Protein AF-A0A7W1BTW3-F1 (afdb_monomer_lite)

Radius of gyration: 22.92 Å; chains: 1; bounding box: 55×62×78 Å

Structure (mmCIF, N/CA/C/O backbone):
data_AF-A0A7W1BTW3-F1
#
_entry.id   AF-A0A7W1BTW3-F1
#
loop_
_atom_site.group_PDB
_atom_site.id
_atom_site.type_symbol
_atom_site.label_atom_id
_atom_site.label_alt_id
_atom_site.label_comp_id
_atom_site.label_asym_id
_atom_site.label_entity_id
_atom_site.label_seq_id
_atom_site.pdbx_PDB_ins_code
_atom_site.Cartn_x
_atom_site.Cartn_y
_atom_site.Cartn_z
_atom_site.occupancy
_atom_site.B_iso_or_equiv
_atom_site.auth_seq_id
_atom_site.auth_comp_id
_atom_site.auth_asym_id
_atom_site.auth_atom_id
_atom_site.pdbx_PDB_model_num
ATOM 1 N N . MET A 1 1 ? -32.190 -46.998 59.323 1.00 41.56 1 MET A N 1
ATOM 2 C CA . MET A 1 1 ? -31.114 -47.971 59.002 1.00 41.56 1 MET A CA 1
ATOM 3 C C . MET A 1 1 ? -31.279 -48.303 57.522 1.00 41.56 1 MET A C 1
ATOM 5 O O . MET A 1 1 ? -32.361 -48.739 57.182 1.00 41.56 1 MET A O 1
ATOM 9 N N . LYS A 1 2 ? -30.390 -48.026 56.566 1.00 39.81 2 LYS A N 1
ATOM 10 C CA . LYS A 1 2 ? -28.929 -47.875 56.521 1.00 39.81 2 LYS A CA 1
ATOM 11 C C . LYS A 1 2 ? -28.551 -46.759 55.526 1.00 39.81 2 LYS A C 1
ATOM 13 O O . LYS A 1 2 ? -29.198 -46.609 54.497 1.00 39.81 2 LYS A O 1
ATOM 18 N N . MET A 1 3 ? -27.493 -46.026 55.873 1.00 40.00 3 MET A N 1
ATOM 19 C CA . MET A 1 3 ? -26.663 -45.201 54.988 1.00 40.00 3 MET A CA 1
ATOM 20 C C . MET A 1 3 ? -25.913 -46.063 53.959 1.00 40.00 3 MET A C 1
ATOM 22 O O . MET A 1 3 ? -25.632 -47.219 54.265 1.00 40.00 3 MET A O 1
ATOM 26 N N . LEU A 1 4 ? -25.525 -45.454 52.830 1.00 45.88 4 LEU A N 1
ATOM 27 C CA . LEU A 1 4 ? -24.250 -45.595 52.086 1.00 45.88 4 LEU A CA 1
ATOM 28 C C . LEU A 1 4 ? -24.299 -44.536 50.953 1.00 45.88 4 LEU A C 1
ATOM 30 O O . LEU A 1 4 ? -25.225 -44.556 50.152 1.00 45.88 4 LEU A O 1
ATOM 34 N N . ILE A 1 5 ? -23.553 -43.420 51.029 1.00 46.97 5 ILE A N 1
ATOM 35 C CA . ILE A 1 5 ? -22.170 -43.237 50.519 1.00 46.97 5 ILE A CA 1
ATOM 36 C C . ILE A 1 5 ? -22.112 -43.681 49.044 1.00 46.97 5 ILE A C 1
ATOM 38 O O . ILE A 1 5 ? -22.280 -44.856 48.766 1.00 46.97 5 ILE A O 1
ATOM 42 N N . GLY A 1 6 ? -21.944 -42.840 48.026 1.00 38.28 6 GLY A N 1
ATOM 43 C CA . GLY A 1 6 ? -21.166 -41.613 47.922 1.00 38.28 6 GLY A CA 1
ATOM 44 C C . GLY A 1 6 ? -20.129 -41.836 46.822 1.00 38.28 6 GLY A C 1
ATOM 45 O O . GLY A 1 6 ? -19.190 -42.591 47.033 1.00 38.28 6 GLY A O 1
ATOM 46 N N . THR A 1 7 ? -20.281 -41.208 45.655 1.00 47.94 7 THR A N 1
ATOM 47 C CA . THR A 1 7 ? -19.159 -40.943 44.737 1.00 47.94 7 THR A CA 1
ATOM 48 C C . THR A 1 7 ? -19.527 -39.762 43.839 1.00 47.94 7 THR A C 1
ATOM 50 O O . THR A 1 7 ? -20.308 -39.889 42.900 1.00 47.94 7 THR A O 1
ATOM 53 N N . LEU A 1 8 ? -18.972 -38.592 44.160 1.00 43.31 8 LEU A N 1
ATOM 54 C CA . LEU A 1 8 ? -18.832 -37.486 43.220 1.00 43.31 8 LEU A CA 1
ATOM 55 C C . LEU A 1 8 ? -17.818 -37.913 42.154 1.00 43.31 8 LEU A C 1
ATOM 57 O O . LEU A 1 8 ? -16.643 -38.082 42.469 1.00 43.31 8 LEU A O 1
ATOM 61 N N . ILE A 1 9 ? -18.245 -38.046 40.901 1.00 50.31 9 ILE A N 1
ATOM 62 C CA . ILE A 1 9 ? -17.319 -37.977 39.769 1.00 50.31 9 ILE A CA 1
ATOM 63 C C . ILE A 1 9 ? -17.331 -36.522 39.313 1.00 50.31 9 ILE A C 1
ATOM 65 O O . ILE A 1 9 ? -18.154 -36.105 38.501 1.00 50.31 9 ILE A O 1
ATOM 69 N N . ALA A 1 10 ? -16.429 -35.729 39.889 1.00 46.75 10 ALA A N 1
ATOM 70 C CA . ALA A 1 10 ? -16.032 -34.463 39.299 1.00 46.75 10 ALA A CA 1
ATOM 71 C C . ALA A 1 10 ? -15.193 -34.795 38.059 1.00 46.75 10 ALA A C 1
ATOM 73 O O . ALA A 1 10 ? -13.987 -35.017 38.148 1.00 46.75 10 ALA A O 1
ATOM 74 N N . ALA A 1 11 ? -15.845 -34.892 36.900 1.00 50.03 11 ALA A N 1
ATOM 75 C CA . ALA A 1 11 ? -15.146 -34.850 35.627 1.00 50.03 11 ALA A CA 1
ATOM 76 C C . ALA A 1 11 ? -14.572 -33.436 35.491 1.00 50.03 11 ALA A C 1
ATOM 78 O O . ALA A 1 11 ? -15.283 -32.487 35.162 1.00 50.03 11 ALA A O 1
ATOM 79 N N . GLY A 1 12 ? -13.296 -33.295 35.850 1.00 40.41 12 GLY A N 1
ATOM 80 C CA . GLY A 1 12 ? -12.534 -32.077 35.649 1.00 40.41 12 GLY A CA 1
ATOM 81 C C . GLY A 1 12 ? -12.551 -31.724 34.170 1.00 40.41 12 GLY A C 1
ATOM 82 O O . GLY A 1 12 ? -11.854 -32.345 33.370 1.00 40.41 12 GLY A O 1
ATOM 83 N N . ALA A 1 13 ? -13.358 -30.729 33.810 1.00 50.38 13 ALA A N 1
ATOM 84 C CA . ALA A 1 13 ? -13.177 -30.007 32.570 1.00 50.38 13 ALA A CA 1
ATOM 85 C C . ALA A 1 13 ? -11.815 -29.319 32.676 1.00 50.38 13 ALA A C 1
ATOM 87 O O . ALA A 1 13 ? -11.652 -28.315 33.371 1.00 50.38 13 ALA A O 1
ATOM 88 N N . LEU A 1 14 ? -10.817 -29.932 32.046 1.00 45.56 14 LEU A N 1
ATOM 89 C CA . LEU A 1 14 ? -9.518 -29.333 31.826 1.00 45.56 14 LEU A CA 1
ATOM 90 C C . LEU A 1 14 ? -9.768 -28.070 30.993 1.00 45.56 14 LEU A C 1
ATOM 92 O O . LEU A 1 14 ? -9.999 -28.136 29.786 1.00 45.56 14 LEU A O 1
ATOM 96 N N . LEU A 1 15 ? -9.787 -26.917 31.661 1.00 42.38 15 LEU A N 1
ATOM 97 C CA . LEU A 1 15 ? -9.657 -25.616 31.025 1.00 42.38 15 LEU A CA 1
ATOM 98 C C . LEU A 1 15 ? -8.277 -25.593 30.370 1.00 42.38 15 LEU A C 1
ATOM 100 O O . LEU A 1 15 ? -7.291 -25.178 30.974 1.00 42.38 15 LEU A O 1
ATOM 104 N N . VAL A 1 16 ? -8.199 -26.049 29.121 1.00 47.44 16 VAL A N 1
ATOM 105 C CA . VAL A 1 16 ? -7.145 -25.590 28.225 1.00 47.44 16 VAL A CA 1
ATOM 106 C C . VAL A 1 16 ? -7.488 -24.134 27.952 1.00 47.44 16 VAL A C 1
ATOM 108 O O . VAL A 1 16 ? -8.211 -23.803 27.014 1.00 47.44 16 VAL A O 1
ATOM 111 N N . ALA A 1 17 ? -7.008 -23.258 28.834 1.00 45.44 17 ALA A N 1
ATOM 112 C CA . ALA A 1 17 ? -6.820 -21.855 28.535 1.00 45.44 17 ALA A CA 1
ATOM 113 C C . ALA A 1 17 ? -5.760 -21.792 27.431 1.00 45.44 17 ALA A C 1
ATOM 115 O O . ALA A 1 17 ? -4.579 -21.559 27.673 1.00 45.44 17 ALA A O 1
ATOM 116 N N . GLY A 1 18 ? -6.189 -22.076 26.202 1.00 35.69 18 GLY A N 1
ATOM 117 C CA . GLY A 1 18 ? -5.482 -21.630 25.029 1.00 35.69 18 GLY A CA 1
ATOM 118 C C . GLY A 1 18 ? -5.504 -20.118 25.102 1.00 35.69 18 GLY A C 1
ATOM 119 O O . GLY A 1 18 ? -6.511 -19.490 24.786 1.00 35.69 18 GLY A O 1
ATOM 120 N N . THR A 1 19 ? -4.403 -19.528 25.553 1.00 40.69 19 THR A N 1
ATOM 121 C CA . THR A 1 19 ? -4.049 -18.169 25.175 1.00 40.69 19 THR A CA 1
ATOM 122 C C . THR A 1 19 ? -3.911 -18.176 23.659 1.00 40.69 19 THR A C 1
ATOM 124 O O . THR A 1 19 ? -2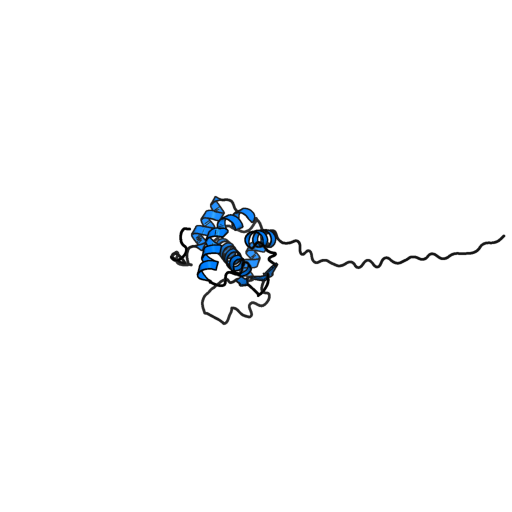.820 -18.347 23.119 1.00 40.69 19 THR A O 1
ATOM 127 N N . ALA A 1 20 ? -5.038 -18.046 22.960 1.00 39.59 20 ALA A N 1
ATOM 128 C CA . ALA A 1 20 ? -5.042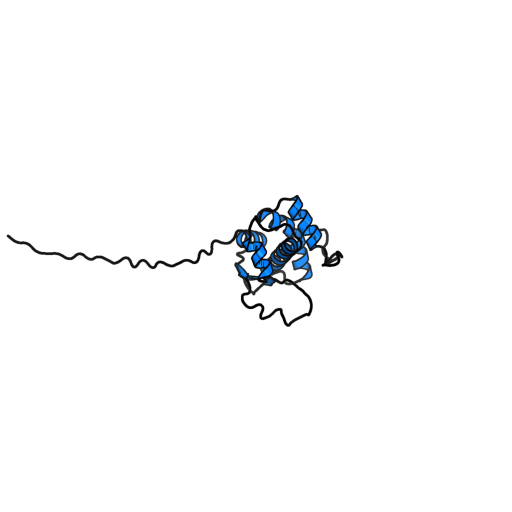 -17.505 21.624 1.00 39.59 20 ALA A CA 1
ATOM 129 C C . ALA A 1 20 ? -4.475 -16.096 21.785 1.00 39.59 20 ALA A C 1
ATOM 131 O O . ALA A 1 20 ? -5.170 -15.172 22.206 1.00 39.59 20 ALA A O 1
ATOM 132 N N . ALA A 1 21 ? -3.172 -15.956 21.535 1.00 38.69 21 ALA A N 1
ATOM 133 C CA . ALA A 1 21 ? -2.618 -14.679 21.138 1.00 38.69 21 ALA A CA 1
ATOM 134 C C . ALA A 1 21 ? -3.547 -14.174 20.032 1.00 38.69 21 ALA A C 1
ATOM 136 O O . ALA A 1 21 ? -3.732 -14.862 19.028 1.00 38.69 21 ALA A O 1
ATOM 137 N N . GLY A 1 22 ? -4.247 -13.076 20.312 1.00 31.19 22 GLY A N 1
ATOM 138 C CA . GLY A 1 22 ? -5.328 -12.557 19.490 1.00 31.19 22 GLY A CA 1
ATOM 139 C C . GLY A 1 22 ? -4.826 -12.163 18.110 1.00 31.19 22 GLY A C 1
ATOM 140 O O . GLY A 1 22 ? -4.546 -10.998 17.866 1.00 31.19 22 GLY A O 1
ATOM 141 N N . GLY A 1 23 ? -4.749 -13.135 17.206 1.00 30.36 23 GLY A N 1
ATOM 142 C CA . GLY A 1 23 ? -4.719 -12.942 15.766 1.00 30.36 23 GLY A CA 1
ATOM 143 C C . GLY A 1 23 ? -6.124 -12.603 15.294 1.00 30.36 23 GLY A C 1
ATOM 144 O O . GLY A 1 23 ? -6.757 -13.380 14.585 1.00 30.36 23 GLY A O 1
ATOM 145 N N . GLY A 1 24 ? -6.657 -11.469 15.746 1.00 32.28 24 GLY A N 1
ATOM 146 C CA . GLY A 1 24 ? -7.687 -10.811 14.961 1.00 32.28 24 GLY A CA 1
ATOM 147 C C . GLY A 1 24 ? -6.991 -10.337 13.697 1.00 32.28 24 GLY A C 1
ATOM 148 O O . GLY A 1 24 ? -6.029 -9.584 13.816 1.00 32.28 24 GLY A O 1
ATOM 149 N N . THR A 1 25 ? -7.427 -10.799 12.521 1.00 44.84 25 THR A N 1
ATOM 150 C CA . THR A 1 25 ? -7.012 -10.227 11.231 1.00 44.84 25 THR A CA 1
ATOM 151 C C . THR A 1 25 ? -7.013 -8.716 11.380 1.00 44.84 25 THR A C 1
ATOM 153 O O . THR A 1 25 ? -8.076 -8.120 11.586 1.00 44.84 25 THR A O 1
ATOM 156 N N . SER A 1 26 ? -5.825 -8.115 11.366 1.00 60.53 26 SER A N 1
ATOM 157 C CA . SER A 1 26 ? -5.704 -6.664 11.476 1.00 60.53 26 SER A CA 1
ATOM 158 C C . SER A 1 26 ? -6.533 -6.029 10.353 1.00 60.53 26 SER A C 1
ATOM 160 O O . SER A 1 26 ? -6.713 -6.637 9.292 1.00 60.53 26 SER A O 1
ATOM 162 N N . SER A 1 27 ? -7.058 -4.814 10.552 1.00 82.62 27 SER A N 1
ATOM 163 C CA . SER A 1 27 ? -7.761 -4.092 9.476 1.00 82.62 27 SER A CA 1
ATOM 164 C C . SER A 1 27 ? -6.931 -4.097 8.183 1.00 82.62 27 SER A C 1
ATOM 166 O O . SER A 1 27 ? -7.470 -4.312 7.102 1.00 82.62 27 SER A O 1
ATOM 168 N N . THR A 1 28 ? -5.607 -4.002 8.310 1.00 91.62 28 THR A N 1
ATOM 169 C CA . THR A 1 28 ? -4.616 -4.146 7.240 1.00 91.62 28 THR A CA 1
ATOM 170 C C . THR A 1 28 ? -4.723 -5.464 6.465 1.00 91.62 28 THR A C 1
ATOM 172 O O . THR A 1 28 ? -4.897 -5.433 5.247 1.00 91.62 28 THR A O 1
ATOM 175 N N . GLU A 1 29 ? -4.640 -6.620 7.132 1.00 92.00 29 GLU A N 1
ATOM 176 C CA . GLU A 1 29 ? -4.708 -7.942 6.485 1.00 92.00 29 GLU A CA 1
ATOM 177 C C . GLU A 1 29 ? -6.063 -8.191 5.830 1.00 92.00 29 GLU A C 1
ATOM 179 O O . GLU A 1 29 ? -6.129 -8.764 4.742 1.00 92.00 29 GLU A O 1
ATOM 184 N N . ALA A 1 30 ? -7.148 -7.728 6.453 1.00 93.44 30 ALA A N 1
ATOM 185 C CA . ALA A 1 30 ? -8.486 -7.839 5.885 1.00 93.44 30 ALA A CA 1
ATOM 186 C C . ALA A 1 30 ? -8.606 -7.044 4.572 1.00 93.44 30 ALA A C 1
ATOM 188 O O . ALA A 1 30 ? -9.087 -7.568 3.562 1.00 93.44 30 ALA A O 1
ATOM 189 N N . ILE A 1 31 ? -8.112 -5.800 4.552 1.00 95.19 31 ILE A N 1
ATOM 190 C CA . ILE A 1 31 ? -8.092 -4.958 3.346 1.00 95.19 31 ILE A CA 1
ATOM 191 C C . ILE A 1 31 ? -7.177 -5.575 2.279 1.00 95.19 31 ILE A C 1
ATOM 193 O O . ILE A 1 31 ? -7.560 -5.662 1.108 1.00 95.19 31 ILE A O 1
ATOM 197 N N . ALA A 1 32 ? -5.986 -6.038 2.669 1.00 94.12 32 ALA A N 1
ATOM 198 C CA . ALA A 1 32 ? -5.029 -6.674 1.767 1.00 94.12 32 ALA A CA 1
ATOM 199 C C . ALA A 1 32 ? -5.613 -7.949 1.141 1.00 94.12 32 ALA A C 1
ATOM 201 O O . ALA A 1 32 ? -5.558 -8.115 -0.078 1.00 94.12 32 ALA A O 1
ATOM 202 N N . SER A 1 33 ? -6.266 -8.791 1.944 1.00 94.31 33 SER A N 1
ATOM 203 C CA . SER A 1 33 ? -6.946 -10.007 1.486 1.00 94.31 33 SER A CA 1
ATOM 204 C C . SER A 1 33 ? -8.054 -9.694 0.480 1.00 94.31 33 SER A C 1
ATOM 206 O O . SER A 1 33 ? -8.190 -10.368 -0.544 1.00 94.31 33 SER A O 1
ATOM 208 N N . GLN A 1 34 ? -8.823 -8.625 0.716 1.00 95.25 34 GLN A N 1
ATOM 209 C CA . GLN A 1 34 ? -9.866 -8.188 -0.211 1.00 95.25 34 GLN A CA 1
ATOM 210 C C . GLN A 1 34 ? -9.288 -7.778 -1.574 1.00 95.25 34 GLN A C 1
ATOM 212 O O . GLN A 1 34 ? -9.862 -8.108 -2.614 1.00 95.25 34 GLN A O 1
ATOM 217 N N . LEU A 1 35 ? -8.160 -7.064 -1.591 1.00 94.12 35 LEU A N 1
ATOM 218 C CA . LEU A 1 35 ? -7.478 -6.696 -2.835 1.00 94.12 35 LEU A CA 1
ATOM 219 C C . LEU A 1 35 ? -6.829 -7.911 -3.513 1.00 94.12 35 LEU A C 1
ATOM 221 O O . LEU A 1 35 ? -6.896 -8.048 -4.738 1.00 94.12 35 LEU A O 1
ATOM 225 N N . ALA A 1 36 ? -6.255 -8.823 -2.729 1.00 92.31 36 ALA A N 1
ATOM 226 C CA . ALA A 1 36 ? -5.626 -10.042 -3.220 1.00 92.31 36 ALA A CA 1
ATOM 227 C C . ALA A 1 36 ? -6.637 -11.059 -3.779 1.00 92.31 36 ALA A C 1
ATOM 229 O O . ALA A 1 36 ? -6.290 -11.882 -4.627 1.00 92.31 36 ALA A O 1
ATOM 230 N N . GLY A 1 37 ? -7.896 -11.008 -3.335 1.00 93.38 37 GLY A N 1
ATOM 231 C CA . GLY A 1 37 ? -8.909 -12.016 -3.666 1.00 93.38 37 GLY A CA 1
ATOM 232 C C . GLY A 1 37 ? -8.633 -13.384 -3.031 1.00 93.38 37 GLY A C 1
ATOM 233 O O . GLY A 1 37 ? -9.176 -14.388 -3.482 1.00 93.38 37 GLY A O 1
ATOM 234 N N . ARG A 1 38 ? -7.763 -13.428 -2.021 1.00 91.06 38 ARG A N 1
ATOM 235 C CA . ARG A 1 38 ? -7.403 -14.598 -1.212 1.00 91.06 38 ARG A CA 1
ATOM 236 C C . ARG A 1 38 ? -6.885 -14.110 0.138 1.00 91.06 38 ARG A C 1
ATOM 238 O O . ARG A 1 38 ? -6.553 -12.933 0.260 1.00 91.06 38 ARG A O 1
ATOM 245 N N . THR A 1 39 ? -6.818 -14.990 1.130 1.00 91.38 39 THR A N 1
ATOM 246 C CA . THR A 1 39 ? -6.248 -14.651 2.440 1.00 91.38 39 THR A CA 1
ATOM 247 C C . THR A 1 39 ? -4.824 -14.126 2.278 1.00 91.38 39 THR A C 1
ATOM 249 O O . THR A 1 39 ? -4.054 -14.695 1.514 1.00 91.38 39 THR A O 1
ATOM 252 N N . VAL A 1 40 ? -4.497 -13.048 2.981 1.00 89.88 40 VAL A N 1
ATOM 253 C CA . VAL A 1 40 ? -3.153 -12.481 3.119 1.00 89.88 40 VAL A CA 1
ATOM 254 C C . VAL A 1 40 ? -2.790 -12.516 4.596 1.00 89.88 40 VAL A C 1
ATOM 256 O O . VAL A 1 40 ? -3.589 -12.091 5.429 1.00 89.88 40 VAL A O 1
ATOM 259 N N . VAL A 1 41 ? -1.591 -13.000 4.900 1.00 90.06 41 VAL A N 1
ATOM 260 C CA . VAL A 1 41 ? -0.976 -12.916 6.228 1.00 90.06 41 VAL A CA 1
ATOM 261 C C . VAL A 1 41 ? 0.148 -11.896 6.145 1.00 90.06 41 VAL A C 1
ATOM 263 O O . VAL A 1 41 ? 0.968 -11.969 5.229 1.00 90.06 41 VAL A O 1
ATOM 266 N N . ILE A 1 42 ? 0.178 -10.934 7.062 1.00 88.00 42 ILE A N 1
ATOM 267 C CA . ILE A 1 42 ? 1.248 -9.940 7.130 1.00 88.00 42 ILE A CA 1
ATOM 268 C C . ILE A 1 42 ? 2.125 -10.270 8.327 1.00 88.00 42 ILE A C 1
ATOM 270 O O . ILE A 1 42 ? 1.688 -10.230 9.476 1.00 88.00 42 ILE A O 1
ATOM 274 N N . GLU A 1 43 ? 3.389 -10.551 8.048 1.00 86.62 43 GLU A N 1
ATOM 275 C CA . GLU A 1 43 ? 4.411 -10.736 9.064 1.00 86.62 43 GLU A CA 1
ATOM 276 C C . GLU A 1 43 ? 5.382 -9.559 9.031 1.00 86.62 43 GLU A C 1
ATOM 278 O O . GLU A 1 43 ? 5.674 -8.986 7.985 1.00 86.62 43 GLU A O 1
ATOM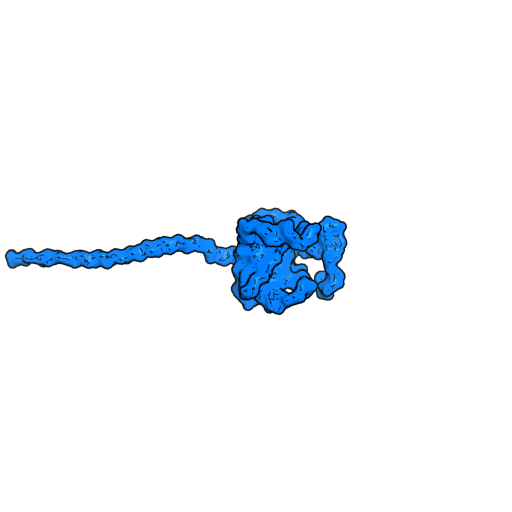 283 N N . CYS A 1 44 ? 5.883 -9.177 10.198 1.00 83.00 44 CYS A N 1
ATOM 284 C CA . CYS A 1 44 ? 6.943 -8.185 10.304 1.00 83.00 44 CYS A CA 1
ATOM 285 C C . CYS A 1 44 ? 8.257 -8.937 10.444 1.00 83.00 44 CYS A C 1
ATOM 287 O O . CYS A 1 44 ? 8.393 -9.716 11.394 1.00 83.00 44 CYS A O 1
ATOM 289 N N . ASP A 1 45 ? 9.199 -8.714 9.524 1.00 68.94 45 ASP A N 1
ATOM 290 C CA . ASP A 1 45 ? 10.521 -9.335 9.610 1.00 68.94 45 ASP A CA 1
ATOM 291 C C . ASP A 1 45 ? 11.138 -8.990 10.972 1.00 68.94 45 ASP A C 1
ATOM 293 O O . ASP A 1 45 ? 11.240 -7.826 11.354 1.00 68.94 45 ASP A O 1
ATOM 297 N N . LYS A 1 46 ? 11.510 -10.008 11.747 1.00 60.28 46 LYS A N 1
ATOM 298 C CA . LYS A 1 46 ? 12.047 -9.829 13.101 1.00 60.28 46 LYS A CA 1
ATOM 299 C C . LYS A 1 46 ? 13.556 -9.619 13.115 1.00 60.28 46 LYS A C 1
ATOM 301 O O . LYS A 1 46 ? 14.086 -9.266 14.166 1.00 60.28 46 LYS A O 1
ATOM 306 N N . ALA A 1 47 ? 14.244 -9.866 12.002 1.00 51.78 47 ALA A N 1
ATOM 307 C CA . ALA A 1 47 ? 15.686 -10.048 12.017 1.00 51.78 47 ALA A CA 1
ATOM 308 C C . ALA A 1 47 ? 16.478 -8.926 11.336 1.00 51.78 47 ALA A C 1
ATOM 310 O O . ALA A 1 47 ? 17.662 -8.807 11.627 1.00 51.78 47 ALA A O 1
ATOM 311 N N . LEU A 1 48 ? 15.893 -8.115 10.437 1.00 51.34 48 LEU A N 1
ATOM 312 C CA . LEU A 1 48 ? 16.659 -7.202 9.555 1.00 51.34 48 LEU A CA 1
ATOM 313 C C . LEU A 1 48 ? 17.828 -7.910 8.811 1.00 51.34 48 LEU A C 1
ATOM 315 O O . LEU A 1 48 ? 18.656 -7.253 8.177 1.00 51.34 48 LEU A O 1
ATOM 319 N N . ASP A 1 49 ? 17.917 -9.245 8.880 1.00 49.38 49 ASP A N 1
ATOM 320 C CA . ASP A 1 49 ? 19.160 -10.010 8.683 1.00 49.38 49 ASP A CA 1
ATOM 321 C C . ASP A 1 49 ? 19.536 -10.131 7.203 1.00 49.38 49 ASP A C 1
ATOM 323 O O . ASP A 1 49 ? 20.687 -10.400 6.842 1.00 49.38 49 ASP A O 1
ATOM 327 N N . TRP A 1 50 ? 18.553 -9.923 6.331 1.00 47.25 50 TRP A N 1
ATOM 328 C CA . TRP A 1 50 ? 18.646 -10.212 4.907 1.00 47.25 50 TRP A CA 1
ATOM 329 C C . TRP A 1 50 ? 18.832 -8.947 4.049 1.00 47.25 50 TRP A C 1
ATOM 331 O O . TRP A 1 50 ? 19.541 -8.997 3.045 1.00 47.25 50 TRP A O 1
ATOM 341 N N . TRP A 1 51 ? 18.307 -7.786 4.461 1.00 45.19 51 TRP A N 1
ATOM 342 C CA . TRP A 1 51 ? 18.294 -6.578 3.618 1.00 45.19 51 TRP A CA 1
ATOM 343 C C . TRP A 1 51 ? 19.510 -5.652 3.760 1.00 45.19 51 TRP A C 1
ATOM 345 O O . TRP A 1 51 ? 19.820 -4.899 2.840 1.00 45.19 51 TRP A O 1
ATOM 355 N N . GLY A 1 52 ? 20.281 -5.762 4.847 1.00 38.34 52 GLY A N 1
ATOM 356 C CA . GLY A 1 52 ? 21.509 -4.975 5.036 1.00 38.34 52 GLY A CA 1
ATOM 357 C C . GLY A 1 52 ? 22.662 -5.312 4.074 1.00 38.34 52 GLY A C 1
ATOM 358 O O . GLY A 1 52 ? 23.712 -4.680 4.150 1.00 38.34 52 GLY A O 1
ATOM 359 N N . ARG A 1 53 ? 22.514 -6.313 3.188 1.00 38.69 53 ARG A N 1
ATOM 360 C CA . ARG A 1 53 ? 23.615 -6.839 2.359 1.00 38.69 53 ARG A CA 1
ATOM 361 C C . ARG A 1 53 ? 23.421 -6.779 0.847 1.00 38.69 53 ARG A C 1
ATOM 363 O O . ARG A 1 53 ? 24.420 -6.927 0.149 1.00 38.69 53 ARG A O 1
ATOM 370 N N . VAL A 1 54 ? 22.209 -6.586 0.315 1.00 38.12 54 VAL A N 1
ATOM 371 C CA . VAL A 1 54 ? 21.997 -6.952 -1.098 1.00 38.12 54 VAL A CA 1
ATOM 372 C C . VAL A 1 54 ? 22.189 -5.813 -2.099 1.00 38.12 54 VAL A C 1
ATOM 374 O O . VAL A 1 54 ? 22.768 -6.122 -3.130 1.00 38.12 54 VAL A O 1
ATOM 377 N N . GLN A 1 55 ? 21.810 -4.537 -1.891 1.00 35.69 55 GLN A N 1
ATOM 378 C CA . GLN A 1 55 ? 21.879 -3.590 -3.039 1.00 35.69 55 GLN A CA 1
ATOM 379 C C . GLN A 1 55 ? 22.218 -2.112 -2.809 1.00 35.69 55 GLN A C 1
ATOM 381 O O . GLN A 1 55 ? 22.134 -1.365 -3.773 1.00 35.69 55 GLN A O 1
ATOM 386 N N . GLY A 1 56 ? 22.618 -1.628 -1.627 1.00 32.06 56 GLY A N 1
ATOM 387 C CA . GLY A 1 56 ? 23.012 -0.204 -1.497 1.00 32.06 56 GLY A CA 1
ATOM 388 C C . GLY A 1 56 ? 21.936 0.809 -1.948 1.00 32.06 56 GLY A C 1
ATOM 389 O O . GLY A 1 56 ? 22.232 1.983 -2.156 1.00 32.06 56 GLY A O 1
ATOM 390 N N . LEU A 1 57 ? 20.697 0.341 -2.100 1.00 34.72 57 LEU A N 1
ATOM 391 C CA . LEU A 1 57 ? 19.489 1.113 -2.301 1.00 34.72 57 LEU A CA 1
ATOM 392 C C . LEU A 1 57 ? 18.791 1.115 -0.943 1.00 34.72 57 LEU A C 1
ATOM 394 O O . LEU A 1 57 ? 18.612 0.063 -0.329 1.00 34.72 57 LEU A O 1
ATOM 398 N N . ASP A 1 58 ? 18.458 2.303 -0.451 1.00 35.34 58 ASP A N 1
ATOM 399 C CA . ASP A 1 58 ? 17.699 2.527 0.781 1.00 35.34 58 ASP A CA 1
ATOM 400 C C . ASP A 1 58 ? 16.230 2.129 0.559 1.00 35.34 58 ASP A C 1
ATOM 402 O O . ASP A 1 58 ? 15.326 2.961 0.530 1.00 35.34 58 ASP A O 1
ATOM 406 N N . THR A 1 59 ? 15.986 0.855 0.256 1.00 38.09 59 THR A N 1
ATOM 407 C CA . THR A 1 59 ? 14.667 0.371 -0.139 1.00 38.09 59 THR A CA 1
ATOM 408 C C . THR A 1 59 ? 13.971 -0.254 1.059 1.00 38.09 59 THR A C 1
ATOM 410 O O . THR A 1 59 ? 14.370 -1.262 1.633 1.00 38.09 59 THR A O 1
ATOM 413 N N . THR A 1 60 ? 12.907 0.414 1.480 1.00 50.12 60 THR A N 1
ATOM 414 C CA . THR A 1 60 ? 11.940 -0.123 2.427 1.00 50.12 60 THR A CA 1
ATOM 415 C C . THR A 1 60 ? 11.135 -1.178 1.688 1.00 50.12 60 THR A C 1
ATOM 417 O O . THR A 1 60 ? 10.452 -0.857 0.717 1.00 50.12 60 THR A O 1
ATOM 420 N N . SER A 1 61 ? 11.284 -2.437 2.081 1.00 54.59 61 SER A N 1
ATOM 421 C CA . SER A 1 61 ? 10.823 -3.572 1.290 1.00 54.59 61 SER A CA 1
ATOM 422 C C . SER A 1 61 ? 9.696 -4.334 1.973 1.00 54.59 61 SER A C 1
ATOM 424 O O . SER A 1 61 ? 9.572 -4.378 3.201 1.00 54.59 61 SER A O 1
ATOM 426 N N . GLY A 1 62 ? 8.847 -4.911 1.131 1.00 52.88 62 GLY A N 1
ATOM 427 C CA . GLY A 1 62 ? 8.043 -6.065 1.465 1.00 52.88 62 GLY A CA 1
ATOM 428 C C . GLY A 1 62 ? 8.586 -7.266 0.697 1.00 52.88 62 GLY A C 1
ATOM 429 O O . GLY A 1 62 ? 9.395 -7.119 -0.221 1.00 52.88 62 GLY A O 1
ATOM 430 N N . ARG A 1 63 ? 8.194 -8.466 1.102 1.00 63.44 63 ARG A N 1
ATOM 431 C CA . ARG A 1 63 ? 8.448 -9.681 0.345 1.00 63.44 63 ARG A CA 1
ATOM 432 C C . ARG A 1 63 ? 7.221 -10.558 0.376 1.00 63.44 63 ARG A C 1
ATOM 434 O O . ARG A 1 63 ? 6.789 -11.009 1.434 1.00 63.44 63 ARG A O 1
ATOM 441 N N . TRP A 1 64 ? 6.755 -10.925 -0.800 1.00 56.88 64 TRP A N 1
ATOM 442 C CA . TRP A 1 64 ? 5.908 -12.089 -0.952 1.00 56.88 64 TRP A CA 1
ATOM 443 C C . TRP A 1 64 ? 6.696 -13.397 -0.760 1.00 56.88 64 TRP A C 1
ATOM 445 O O . TRP A 1 64 ? 7.694 -13.667 -1.438 1.00 56.88 64 TRP A O 1
ATOM 455 N N . ILE A 1 65 ? 6.220 -14.245 0.153 1.00 60.34 65 ILE A N 1
ATOM 456 C CA . ILE A 1 65 ? 6.647 -15.644 0.276 1.00 60.34 65 ILE A CA 1
ATOM 457 C C . ILE A 1 65 ? 5.679 -16.517 -0.535 1.00 60.34 65 ILE A C 1
ATOM 459 O O . ILE A 1 65 ? 4.465 -16.330 -0.394 1.00 60.34 65 ILE A O 1
ATOM 463 N N . PRO A 1 66 ? 6.162 -17.506 -1.323 1.00 62.84 66 PRO A N 1
ATOM 464 C CA . PRO A 1 66 ? 5.304 -18.477 -1.995 1.00 62.84 66 PRO A CA 1
ATOM 465 C C . PRO A 1 66 ? 4.163 -18.977 -1.106 1.00 62.84 66 PRO A C 1
ATOM 467 O O . PRO A 1 66 ? 4.388 -19.600 -0.071 1.00 62.84 66 PRO A O 1
ATOM 470 N N . GLY A 1 67 ? 2.933 -18.659 -1.514 1.00 70.56 67 GLY A N 1
ATOM 471 C CA . GLY A 1 67 ? 1.743 -18.791 -0.679 1.00 70.56 67 GLY A CA 1
ATOM 472 C C . GLY A 1 67 ? 1.013 -17.456 -0.538 1.00 70.56 67 GLY A C 1
ATOM 473 O O . GLY A 1 67 ? 0.651 -16.834 -1.538 1.00 70.56 67 GLY A O 1
ATOM 474 N N . SER A 1 68 ? 0.732 -17.062 0.703 1.00 80.94 68 SER A N 1
ATOM 475 C CA . SER A 1 68 ? -0.148 -15.934 1.054 1.00 80.94 68 SER A CA 1
ATOM 476 C C . SER A 1 68 ? 0.463 -14.971 2.078 1.00 80.94 68 SER A C 1
ATOM 478 O O . SER A 1 68 ? -0.249 -14.126 2.615 1.00 80.94 68 SER A O 1
ATOM 480 N N . THR A 1 69 ? 1.761 -15.097 2.357 1.00 84.50 69 THR A N 1
ATOM 481 C CA . THR A 1 69 ? 2.445 -14.298 3.379 1.00 84.50 69 THR A CA 1
ATOM 482 C C . THR A 1 69 ? 3.203 -13.142 2.738 1.00 84.50 69 THR A C 1
ATOM 484 O O . THR A 1 69 ? 3.912 -13.336 1.748 1.00 84.50 69 THR A O 1
ATOM 487 N N . ILE A 1 70 ? 3.047 -11.952 3.314 1.00 86.75 70 ILE A N 1
ATOM 488 C CA . ILE A 1 70 ? 3.824 -10.752 3.014 1.00 86.75 70 ILE A CA 1
ATOM 489 C C . ILE A 1 70 ? 4.672 -10.438 4.246 1.00 86.75 70 ILE A C 1
ATOM 491 O O . ILE A 1 70 ? 4.127 -10.127 5.302 1.00 86.75 70 ILE A O 1
ATOM 495 N N . GLU A 1 71 ? 5.991 -10.499 4.110 1.00 84.00 71 GLU A N 1
ATOM 496 C CA . GLU A 1 71 ? 6.931 -10.024 5.127 1.00 84.00 71 GLU A CA 1
ATOM 497 C C . GLU A 1 71 ? 7.222 -8.544 4.883 1.00 84.00 71 GLU A C 1
ATOM 499 O O . GLU A 1 71 ? 7.632 -8.176 3.787 1.00 84.00 71 GLU A O 1
ATOM 504 N N . LEU A 1 72 ? 7.018 -7.686 5.877 1.00 83.50 72 LEU A N 1
ATOM 505 C CA . LEU A 1 72 ? 7.312 -6.256 5.789 1.00 83.50 72 LEU A CA 1
ATOM 506 C C . LEU A 1 72 ? 8.506 -5.876 6.665 1.00 83.50 72 LEU A C 1
ATOM 508 O O . LEU A 1 72 ? 8.664 -6.384 7.779 1.00 83.50 72 LEU A O 1
ATOM 512 N N . ASP A 1 73 ? 9.289 -4.900 6.198 1.00 79.44 73 ASP A N 1
ATOM 513 C CA . ASP A 1 73 ? 10.272 -4.199 7.026 1.00 79.44 73 ASP A CA 1
ATOM 514 C C . ASP A 1 73 ? 9.607 -3.663 8.318 1.00 79.44 73 ASP A C 1
ATOM 516 O O . ASP A 1 73 ? 8.516 -3.072 8.255 1.00 79.44 73 ASP A O 1
ATOM 520 N N . PRO A 1 74 ? 10.250 -3.805 9.496 1.00 82.12 74 PRO A N 1
ATOM 521 C CA . PRO A 1 74 ? 9.727 -3.313 10.773 1.00 82.12 74 PRO A CA 1
ATOM 522 C C . PRO A 1 74 ? 9.233 -1.864 10.759 1.00 82.12 74 PRO A C 1
ATOM 524 O O . PRO A 1 74 ? 8.261 -1.526 11.440 1.00 82.12 74 PRO A O 1
ATOM 527 N N . ARG A 1 75 ? 9.882 -0.989 9.981 1.00 82.44 75 ARG A N 1
ATOM 528 C CA . ARG A 1 75 ? 9.515 0.427 9.853 1.00 82.44 75 ARG A CA 1
ATOM 529 C C . ARG A 1 75 ? 8.159 0.588 9.172 1.00 82.44 75 ARG A C 1
ATOM 531 O O . ARG A 1 75 ? 7.373 1.430 9.599 1.00 82.44 75 ARG A O 1
ATOM 538 N N . LEU A 1 76 ? 7.858 -0.239 8.168 1.00 84.94 76 LEU A N 1
ATOM 539 C CA . LEU A 1 76 ? 6.556 -0.250 7.493 1.00 84.94 76 LEU A CA 1
ATOM 540 C C . LEU A 1 76 ? 5.483 -0.865 8.386 1.00 84.94 76 LEU A C 1
ATOM 542 O O . LEU A 1 76 ? 4.383 -0.328 8.490 1.00 84.94 76 LEU A O 1
ATOM 546 N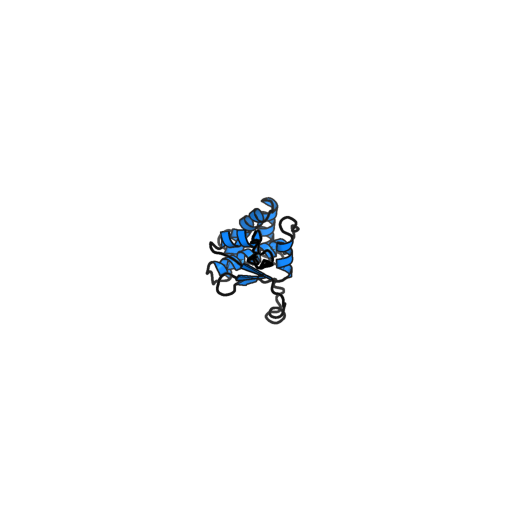 N . CYS A 1 77 ? 5.819 -1.938 9.102 1.00 87.00 77 CYS A N 1
ATOM 547 C CA . CYS A 1 77 ? 4.918 -2.524 10.087 1.00 87.00 77 CYS A CA 1
ATOM 548 C C . CYS A 1 77 ? 4.478 -1.527 11.158 1.00 87.00 77 CYS A C 1
ATOM 550 O O . CYS A 1 77 ? 3.315 -1.528 11.558 1.00 87.00 77 CYS A O 1
ATOM 552 N N . LYS A 1 78 ? 5.375 -0.634 11.591 1.00 88.62 78 LYS A N 1
ATOM 553 C CA . LYS A 1 78 ? 5.029 0.421 12.547 1.00 88.62 78 LYS A CA 1
ATOM 554 C C . LYS A 1 78 ? 3.917 1.336 12.028 1.00 88.62 78 LYS A C 1
ATOM 556 O O . LYS A 1 78 ? 3.053 1.704 12.816 1.00 88.62 78 LYS A O 1
ATOM 561 N N . VAL A 1 79 ? 3.901 1.659 10.732 1.00 90.00 79 VAL A N 1
ATOM 562 C CA . VAL A 1 79 ? 2.811 2.441 10.119 1.00 90.00 79 VAL A CA 1
ATOM 563 C C . VAL A 1 79 ? 1.482 1.699 10.252 1.00 90.00 79 VAL A C 1
ATOM 565 O O . VAL A 1 79 ? 0.494 2.270 10.698 1.00 90.00 79 VAL A O 1
ATOM 568 N N . PHE A 1 80 ? 1.448 0.408 9.925 1.00 91.00 80 PHE A N 1
ATOM 569 C CA . PHE A 1 80 ? 0.207 -0.367 9.998 1.00 91.00 80 PHE A CA 1
ATOM 570 C C . PHE A 1 80 ? -0.253 -0.644 11.434 1.00 91.00 80 PHE A C 1
ATOM 572 O O . PHE A 1 80 ? -1.454 -0.708 11.685 1.00 91.00 80 PHE A O 1
ATOM 579 N N . ALA A 1 81 ? 0.679 -0.736 12.386 1.00 90.44 81 ALA A N 1
ATOM 580 C CA . ALA A 1 81 ? 0.375 -0.872 13.809 1.00 90.44 81 ALA A CA 1
ATOM 581 C C . ALA A 1 81 ? -0.269 0.389 14.414 1.00 90.44 81 ALA A C 1
ATOM 583 O O . ALA A 1 81 ? -0.974 0.286 15.414 1.00 90.44 81 ALA A O 1
ATOM 584 N N . GLN A 1 82 ? -0.052 1.564 13.814 1.00 89.31 82 GLN A N 1
ATOM 585 C CA . GLN A 1 82 ? -0.719 2.810 14.210 1.00 89.31 82 GLN A CA 1
ATOM 586 C C . GLN A 1 82 ? -2.192 2.854 13.772 1.00 89.31 82 GLN A C 1
ATOM 588 O O . GLN A 1 82 ? -2.952 3.677 14.275 1.00 89.31 82 GLN A O 1
ATOM 593 N N . GLY A 1 83 ? -2.622 1.978 12.856 1.00 86.69 83 GLY A N 1
ATOM 594 C CA . GLY A 1 83 ? -3.998 1.968 12.363 1.00 86.69 83 GLY A CA 1
ATOM 595 C C . GLY A 1 83 ? -4.408 3.322 11.774 1.00 86.69 83 GLY A C 1
ATOM 596 O O . GLY A 1 83 ? -3.617 3.989 11.108 1.00 86.69 83 GLY A O 1
ATOM 597 N N . SER A 1 84 ? -5.639 3.755 12.052 1.00 82.69 84 SER A N 1
ATOM 598 C CA . SER A 1 84 ? -6.167 5.045 11.583 1.00 82.69 84 SER A CA 1
ATOM 599 C C . SER A 1 84 ? -5.433 6.271 12.138 1.00 82.69 84 SER A C 1
ATOM 601 O O . SER A 1 84 ? -5.633 7.364 11.617 1.00 82.69 84 SER A O 1
ATOM 603 N N . ASP A 1 85 ? -4.592 6.100 13.161 1.00 86.56 85 ASP A N 1
ATOM 604 C CA . ASP A 1 85 ? -3.810 7.181 13.770 1.00 86.56 85 ASP A CA 1
ATOM 605 C C . ASP A 1 85 ? -2.454 7.389 13.070 1.00 86.56 85 ASP A C 1
ATOM 607 O O . ASP A 1 85 ? -1.661 8.242 13.473 1.00 86.56 85 ASP A O 1
ATOM 611 N N . ALA A 1 86 ? -2.158 6.608 12.026 1.00 89.12 86 ALA A N 1
ATOM 612 C CA . ALA A 1 86 ? -0.945 6.763 11.236 1.00 89.12 86 ALA A CA 1
ATOM 613 C C . ALA A 1 86 ? -0.862 8.164 10.604 1.00 89.12 86 ALA A C 1
ATOM 615 O O . ALA A 1 86 ? -1.776 8.626 9.919 1.00 89.12 86 ALA A O 1
ATOM 616 N N . GLU A 1 87 ? 0.274 8.837 10.785 1.00 92.00 87 GLU A N 1
ATOM 617 C CA . GLU A 1 87 ? 0.478 10.187 10.260 1.00 92.00 87 GLU A CA 1
ATOM 618 C C . GLU A 1 87 ? 0.495 10.213 8.725 1.00 92.00 87 GLU A C 1
ATOM 620 O O . GLU A 1 87 ? 1.101 9.363 8.066 1.00 92.00 87 GLU A O 1
ATOM 625 N N . MET A 1 88 ? -0.089 11.254 8.128 1.00 92.50 88 MET A N 1
ATOM 626 C CA . MET A 1 88 ? 0.045 11.495 6.692 1.00 92.50 88 MET A CA 1
ATOM 627 C C . MET A 1 88 ? 1.436 12.069 6.376 1.00 92.50 88 MET A C 1
ATOM 629 O O . MET A 1 88 ? 1.653 13.280 6.413 1.00 92.50 88 MET A O 1
ATOM 633 N N . ASN A 1 89 ? 2.377 11.203 6.004 1.00 90.31 89 ASN A N 1
ATOM 634 C CA . ASN A 1 89 ? 3.717 11.598 5.575 1.00 90.31 89 ASN A CA 1
ATOM 635 C C . ASN A 1 89 ? 4.240 10.701 4.430 1.00 90.31 89 ASN A C 1
ATOM 637 O O . ASN A 1 89 ? 3.550 9.804 3.939 1.00 90.31 89 ASN A O 1
ATOM 641 N N . GLY A 1 90 ? 5.459 10.980 3.952 1.00 85.12 90 GLY A N 1
ATOM 642 C CA . GLY A 1 90 ? 6.067 10.232 2.845 1.00 85.12 90 GLY A CA 1
ATOM 643 C C . GLY A 1 90 ? 6.324 8.757 3.168 1.00 85.12 90 GLY A C 1
ATOM 644 O O . GLY A 1 90 ? 6.182 7.919 2.283 1.00 85.12 90 GLY A O 1
ATOM 645 N N . TRP A 1 91 ? 6.626 8.440 4.430 1.00 85.56 91 TRP A N 1
ATOM 646 C CA . TRP A 1 91 ? 6.821 7.068 4.897 1.00 85.56 91 TRP A CA 1
ATOM 647 C C . TRP A 1 91 ? 5.524 6.269 4.867 1.00 85.56 91 TRP A C 1
ATOM 649 O O . TRP A 1 91 ? 5.513 5.146 4.376 1.00 85.56 91 TRP A O 1
ATOM 659 N N . THR A 1 92 ? 4.416 6.864 5.303 1.00 91.25 92 THR A N 1
ATOM 660 C CA . THR A 1 92 ? 3.094 6.239 5.203 1.00 91.25 92 THR A CA 1
ATOM 661 C C . THR A 1 92 ? 2.704 6.014 3.746 1.00 91.25 92 THR A C 1
ATOM 663 O O . THR A 1 92 ? 2.248 4.931 3.398 1.00 91.25 92 THR A O 1
ATOM 666 N N . ALA A 1 93 ? 2.944 6.986 2.859 1.00 91.00 93 ALA A N 1
ATOM 667 C CA . ALA A 1 93 ? 2.688 6.809 1.428 1.00 91.00 93 ALA A CA 1
ATOM 668 C C . ALA A 1 93 ? 3.494 5.639 0.831 1.00 91.00 93 ALA A C 1
ATOM 670 O O . ALA A 1 93 ? 2.942 4.855 0.057 1.00 91.00 93 ALA A O 1
ATOM 671 N N . LEU A 1 94 ? 4.766 5.508 1.220 1.00 87.62 94 LEU A N 1
ATOM 672 C CA . LEU A 1 94 ? 5.622 4.395 0.819 1.00 87.62 94 LEU A CA 1
ATOM 673 C C . LEU A 1 94 ? 5.114 3.062 1.379 1.00 87.62 94 LEU A C 1
ATOM 675 O O . LEU A 1 94 ? 4.961 2.123 0.613 1.00 87.62 94 LEU A O 1
ATOM 679 N N . ALA A 1 95 ? 4.749 2.993 2.663 1.00 90.19 95 ALA A N 1
ATOM 680 C CA . ALA A 1 95 ? 4.189 1.785 3.272 1.00 90.19 95 ALA A CA 1
ATOM 681 C C . ALA A 1 95 ? 2.946 1.279 2.526 1.00 90.19 95 ALA A C 1
ATOM 683 O O . ALA A 1 95 ? 2.840 0.092 2.219 1.00 90.19 95 ALA A O 1
ATOM 684 N N . MET A 1 96 ? 2.025 2.188 2.188 1.00 92.69 96 MET A N 1
ATOM 685 C CA . MET A 1 96 ? 0.811 1.859 1.435 1.00 92.69 96 MET A CA 1
ATOM 686 C C . MET A 1 96 ? 1.141 1.341 0.030 1.00 92.69 96 MET A C 1
ATOM 688 O O . MET A 1 96 ? 0.524 0.380 -0.433 1.00 92.69 96 MET A O 1
ATOM 692 N N . LEU A 1 97 ? 2.110 1.963 -0.650 1.00 92.25 97 LEU A N 1
ATOM 693 C CA . LEU A 1 97 ? 2.585 1.504 -1.953 1.00 92.25 97 LEU A CA 1
ATOM 694 C C . LEU A 1 97 ? 3.212 0.113 -1.850 1.00 92.25 97 LEU A C 1
ATOM 696 O O . LEU A 1 97 ? 2.758 -0.785 -2.549 1.00 92.25 97 LEU A O 1
ATOM 700 N N . THR A 1 98 ? 4.174 -0.083 -0.949 1.00 89.56 98 THR A N 1
ATOM 701 C CA . THR A 1 98 ? 4.860 -1.364 -0.754 1.00 89.56 98 THR A CA 1
ATOM 702 C C . THR A 1 98 ? 3.865 -2.480 -0.460 1.00 89.56 98 THR A C 1
ATOM 704 O O . THR A 1 98 ? 3.872 -3.501 -1.133 1.00 89.56 98 THR A O 1
ATOM 707 N N . LEU A 1 99 ? 2.928 -2.289 0.472 1.00 92.56 99 LEU A N 1
ATOM 708 C CA . LEU A 1 99 ? 1.959 -3.342 0.772 1.00 92.56 99 LEU A CA 1
ATOM 709 C C . LEU A 1 99 ? 1.047 -3.651 -0.425 1.00 92.56 99 LEU A C 1
ATOM 711 O O . LEU A 1 99 ? 0.767 -4.812 -0.712 1.00 92.56 99 LEU A O 1
ATOM 715 N N . THR A 1 100 ? 0.577 -2.631 -1.147 1.00 93.94 100 THR A N 1
ATOM 716 C CA . THR A 1 100 ? -0.270 -2.862 -2.329 1.00 93.94 100 THR A CA 1
ATOM 717 C C . THR A 1 100 ? 0.500 -3.465 -3.506 1.00 93.94 100 THR A C 1
ATOM 719 O O . THR A 1 100 ? -0.093 -4.219 -4.277 1.00 93.94 100 THR A O 1
ATOM 722 N N . HIS A 1 101 ? 1.800 -3.191 -3.616 1.00 92.56 101 HIS A N 1
ATOM 723 C CA . HIS A 1 101 ? 2.731 -3.865 -4.516 1.00 92.56 101 HIS A CA 1
ATOM 724 C C . HIS A 1 101 ? 2.834 -5.357 -4.161 1.00 92.56 101 HIS A C 1
ATOM 726 O O . HIS A 1 101 ? 2.538 -6.204 -5.000 1.00 92.56 101 HIS A O 1
ATOM 732 N N . GLU A 1 102 ? 3.118 -5.701 -2.902 1.00 90.88 102 GLU A N 1
ATOM 733 C CA . GLU A 1 102 ? 3.233 -7.103 -2.467 1.00 90.88 102 GLU A CA 1
ATOM 734 C C . GLU A 1 102 ? 1.921 -7.885 -2.612 1.00 90.88 102 GLU A C 1
ATOM 736 O O . GLU A 1 102 ? 1.904 -9.071 -2.952 1.00 90.88 102 GLU A O 1
ATOM 741 N N . VAL A 1 103 ? 0.780 -7.214 -2.438 1.00 93.50 103 VAL A N 1
ATOM 742 C CA . VAL A 1 103 ? -0.534 -7.798 -2.737 1.00 93.50 103 VAL A CA 1
ATOM 743 C C . VAL A 1 103 ? -0.636 -8.238 -4.204 1.00 93.50 103 VAL A C 1
ATOM 745 O O . VAL A 1 103 ? -1.294 -9.239 -4.491 1.00 93.50 103 VAL A O 1
ATOM 748 N N . ALA A 1 104 ? 0.013 -7.550 -5.149 1.00 90.44 104 ALA A N 1
ATOM 749 C CA . ALA A 1 104 ? 0.052 -7.983 -6.545 1.00 90.44 104 ALA A CA 1
ATOM 750 C C . ALA A 1 104 ? 0.775 -9.330 -6.700 1.00 90.44 104 ALA A C 1
ATOM 752 O O . ALA A 1 104 ? 0.279 -10.215 -7.403 1.00 90.44 104 ALA A O 1
ATOM 753 N N . HIS A 1 105 ? 1.883 -9.525 -5.988 1.00 88.31 105 HIS A N 1
ATOM 754 C CA . HIS A 1 105 ? 2.600 -10.798 -5.975 1.00 88.31 105 HIS A CA 1
ATOM 755 C C . HIS A 1 105 ? 1.769 -11.919 -5.354 1.00 88.31 105 HIS A C 1
ATOM 757 O O . HIS A 1 105 ? 1.663 -12.994 -5.946 1.00 88.31 105 HIS A O 1
ATOM 763 N N . VAL A 1 106 ? 1.046 -11.647 -4.258 1.00 89.25 106 VAL A N 1
ATOM 764 C CA . VAL A 1 106 ? 0.080 -12.613 -3.700 1.00 89.25 106 VAL A CA 1
ATOM 765 C C . VAL A 1 106 ? -0.970 -13.015 -4.739 1.00 89.25 106 VAL A C 1
ATOM 767 O O . VAL A 1 106 ? -1.402 -14.167 -4.776 1.00 89.25 106 VAL A O 1
ATOM 770 N N . ARG A 1 107 ? -1.371 -12.104 -5.634 1.00 89.69 107 ARG A N 1
ATOM 771 C CA . ARG A 1 107 ? -2.314 -12.395 -6.729 1.00 89.69 107 ARG A CA 1
ATOM 772 C C . ARG A 1 107 ? -1.721 -13.259 -7.844 1.00 89.69 107 ARG A C 1
ATOM 774 O O . ARG A 1 107 ? -2.483 -13.716 -8.696 1.00 89.69 107 ARG A O 1
ATOM 781 N N . GLY A 1 108 ? -0.421 -13.532 -7.815 1.00 87.94 108 GLY A N 1
ATOM 782 C CA . GLY A 1 108 ? 0.302 -14.294 -8.830 1.00 87.94 108 GLY A CA 1
ATOM 783 C C . GLY A 1 108 ? 0.926 -13.429 -9.925 1.00 87.94 108 GLY A C 1
ATOM 784 O O . GLY A 1 108 ? 1.275 -13.962 -10.975 1.00 87.94 108 GLY A O 1
ATOM 785 N N . GLU A 1 109 ? 1.049 -12.114 -9.722 1.00 87.88 109 GLU A N 1
ATOM 786 C CA . GLU A 1 109 ? 1.835 -11.269 -10.624 1.00 87.88 109 GLU A CA 1
ATOM 787 C C . GLU A 1 109 ? 3.324 -11.450 -10.317 1.00 87.88 109 GLU A C 1
ATOM 789 O O . GLU A 1 109 ? 3.768 -11.126 -9.226 1.00 87.88 109 GLU A O 1
ATOM 794 N N . GLY A 1 110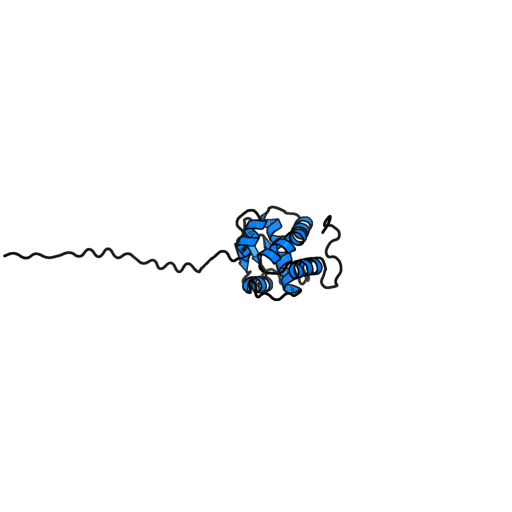 ? 4.101 -11.979 -11.261 1.00 83.50 110 GLY A N 1
ATOM 795 C CA . GLY A 1 110 ? 5.549 -12.174 -11.097 1.00 83.50 110 GLY A CA 1
ATOM 796 C C . GLY A 1 110 ? 6.397 -11.047 -11.688 1.00 83.50 110 GLY A C 1
ATOM 797 O O . GLY A 1 110 ? 7.619 -11.095 -11.608 1.00 83.50 110 GLY A O 1
ATOM 798 N N . ASN A 1 111 ? 5.779 -10.067 -12.352 1.00 85.19 111 ASN A N 1
ATOM 799 C CA . ASN A 1 111 ? 6.484 -8.958 -12.979 1.00 85.19 111 ASN A CA 1
ATOM 800 C C . ASN A 1 111 ? 6.461 -7.710 -12.083 1.00 85.19 111 ASN A C 1
ATOM 802 O O . ASN A 1 111 ? 5.410 -7.099 -11.904 1.00 85.19 111 ASN A O 1
ATOM 806 N N . GLU A 1 112 ? 7.635 -7.287 -11.617 1.00 80.19 112 GLU A N 1
ATOM 807 C CA . GLU A 1 112 ? 7.837 -6.115 -10.747 1.00 80.19 112 GLU A CA 1
ATOM 808 C C . GLU A 1 112 ? 7.197 -4.827 -11.281 1.00 80.19 112 GLU A C 1
ATOM 810 O O . GLU A 1 112 ? 6.547 -4.085 -10.548 1.00 80.19 112 GLU A O 1
ATOM 815 N N . VAL A 1 113 ? 7.306 -4.567 -12.590 1.00 84.00 113 VAL A N 1
ATOM 816 C CA . VAL A 1 113 ? 6.716 -3.361 -13.194 1.00 84.00 113 VAL A CA 1
ATOM 817 C C . VAL A 1 113 ? 5.191 -3.405 -13.088 1.00 84.00 113 VAL A C 1
ATOM 819 O O . VAL A 1 113 ? 4.557 -2.411 -12.736 1.00 84.00 113 VAL A O 1
ATOM 822 N N . LYS A 1 114 ? 4.576 -4.562 -13.357 1.00 85.12 114 LYS A N 1
ATOM 823 C CA . LYS A 1 114 ? 3.127 -4.737 -13.201 1.00 85.12 114 LYS A CA 1
ATOM 824 C C . LYS A 1 114 ? 2.694 -4.701 -11.736 1.00 85.12 114 LYS A C 1
ATOM 826 O O . LYS A 1 114 ? 1.618 -4.154 -11.477 1.00 85.12 114 LYS A O 1
ATOM 831 N N . ALA A 1 115 ? 3.494 -5.242 -10.817 1.00 85.81 115 ALA A N 1
ATOM 832 C CA . ALA A 1 115 ? 3.243 -5.206 -9.377 1.00 85.81 115 ALA A CA 1
ATOM 833 C C . ALA A 1 115 ? 3.248 -3.767 -8.847 1.00 85.81 115 ALA A C 1
ATOM 835 O O . ALA A 1 115 ? 2.274 -3.330 -8.234 1.00 85.81 115 ALA A O 1
ATOM 836 N N . GLU A 1 116 ? 4.241 -2.972 -9.234 1.00 85.81 116 GLU A N 1
ATOM 837 C CA . GLU A 1 116 ? 4.312 -1.552 -8.896 1.00 85.81 116 GLU A CA 1
ATOM 838 C C . GLU A 1 116 ? 3.122 -0.767 -9.468 1.00 85.81 116 GLU A C 1
ATOM 840 O O . GLU A 1 116 ? 2.438 -0.018 -8.763 1.00 85.81 116 GLU A O 1
ATOM 845 N N . CYS A 1 117 ? 2.783 -0.991 -10.744 1.00 89.25 117 CYS A N 1
ATOM 846 C CA . CYS A 1 117 ? 1.609 -0.363 -11.349 1.00 89.25 117 CYS A CA 1
ATOM 847 C C . CYS A 1 117 ? 0.299 -0.806 -10.696 1.00 89.25 117 CYS A C 1
ATOM 849 O O . CYS A 1 117 ? -0.678 -0.053 -10.685 1.00 89.25 117 CYS A O 1
ATOM 851 N N . TYR A 1 118 ? 0.217 -2.046 -10.217 1.00 90.62 118 TYR A N 1
ATOM 852 C CA . TYR A 1 118 ? -0.918 -2.507 -9.429 1.00 90.62 118 TYR A CA 1
ATOM 853 C C . TYR A 1 118 ? -0.977 -1.748 -8.100 1.00 90.62 118 TYR A C 1
ATOM 855 O O . TYR A 1 118 ? -2.048 -1.226 -7.778 1.00 90.62 118 TYR A O 1
ATOM 863 N N . GLY A 1 119 ? 0.155 -1.615 -7.404 1.00 91.44 119 GLY A N 1
ATOM 864 C CA . GLY A 1 119 ? 0.286 -0.862 -6.161 1.00 91.44 119 GLY A CA 1
ATOM 865 C C . GLY A 1 119 ? -0.231 0.565 -6.305 1.00 91.44 119 GLY A C 1
ATOM 866 O O . GLY A 1 119 ? -1.218 0.942 -5.675 1.00 91.44 119 GLY A O 1
ATOM 867 N N . LEU A 1 120 ? 0.310 1.333 -7.252 1.00 90.44 120 LEU A N 1
ATOM 868 C CA . LEU A 1 120 ? -0.109 2.720 -7.495 1.00 90.44 120 LEU A CA 1
ATOM 869 C C . LEU A 1 120 ? -1.600 2.862 -7.857 1.00 90.44 120 LEU A C 1
ATOM 871 O O . LEU A 1 120 ? -2.251 3.823 -7.433 1.00 90.44 120 LEU A O 1
ATOM 875 N N . ARG A 1 121 ? -2.169 1.911 -8.613 1.00 92.19 121 ARG A N 1
ATOM 876 C CA . ARG A 1 121 ? -3.603 1.912 -8.966 1.00 92.19 121 ARG A CA 1
ATOM 877 C C . ARG A 1 121 ? -4.504 1.614 -7.767 1.00 92.19 121 ARG A C 1
ATOM 879 O O . ARG A 1 121 ? -5.593 2.180 -7.678 1.00 92.19 121 ARG A O 1
ATOM 886 N N . HIS A 1 122 ? -4.066 0.757 -6.847 1.00 95.00 122 HIS A N 1
ATOM 887 C CA . HIS A 1 122 ? -4.879 0.309 -5.713 1.00 95.00 122 HIS A CA 1
ATOM 888 C C . HIS A 1 122 ? -4.589 1.055 -4.409 1.00 95.00 122 HIS A C 1
ATOM 890 O O . HIS A 1 122 ? -5.415 0.990 -3.497 1.00 95.00 122 HIS A O 1
ATOM 896 N N . LEU A 1 123 ? -3.508 1.837 -4.342 1.00 94.56 123 LEU A N 1
ATOM 897 C CA . LEU A 1 123 ? -3.108 2.609 -3.166 1.00 94.56 123 LEU A CA 1
ATOM 898 C C . LEU A 1 123 ? -4.249 3.470 -2.628 1.00 94.56 123 LEU A C 1
ATOM 900 O O . LEU A 1 123 ? -4.543 3.423 -1.439 1.00 94.56 123 LEU A O 1
ATOM 904 N N . VAL A 1 124 ? -4.951 4.212 -3.491 1.00 95.50 124 VAL A N 1
ATOM 905 C CA . VAL A 1 124 ? -6.051 5.090 -3.044 1.00 95.50 124 VAL A CA 1
ATOM 906 C C . VAL A 1 124 ? -7.175 4.287 -2.395 1.00 95.50 124 VAL A C 1
ATOM 908 O O . VAL A 1 124 ? -7.734 4.710 -1.386 1.00 95.50 124 VAL A O 1
ATOM 911 N N . ARG A 1 125 ? -7.515 3.126 -2.963 1.00 96.12 125 ARG A N 1
ATOM 912 C CA . ARG A 1 125 ? -8.544 2.247 -2.402 1.00 96.12 125 ARG A CA 1
ATOM 913 C C . ARG A 1 125 ? -8.094 1.679 -1.060 1.00 96.12 125 ARG A C 1
ATOM 915 O O . ARG A 1 125 ? -8.888 1.688 -0.124 1.00 96.12 125 ARG A O 1
ATOM 922 N N . PHE A 1 126 ? -6.846 1.224 -0.974 1.00 95.75 126 PHE A N 1
ATOM 923 C CA . PHE A 1 126 ? -6.271 0.687 0.253 1.00 95.75 126 PHE A CA 1
ATOM 924 C C . PHE A 1 126 ? -6.246 1.745 1.363 1.00 95.75 126 PHE A C 1
ATOM 926 O O . PHE A 1 126 ? -6.852 1.543 2.409 1.00 95.75 126 PHE A O 1
ATOM 933 N N . ALA A 1 127 ? -5.635 2.905 1.107 1.00 95.38 127 ALA A N 1
ATOM 934 C CA . ALA A 1 127 ? -5.491 3.981 2.086 1.00 95.38 127 ALA A CA 1
ATOM 935 C C . ALA A 1 127 ? -6.850 4.458 2.621 1.00 95.38 127 ALA A C 1
ATOM 937 O O . ALA A 1 127 ? -7.005 4.679 3.818 1.00 95.38 127 ALA A O 1
ATOM 938 N N . ARG A 1 128 ? -7.868 4.545 1.754 1.00 95.75 128 ARG A N 1
ATOM 939 C CA . ARG A 1 128 ? -9.232 4.892 2.177 1.00 95.75 128 ARG A CA 1
ATOM 940 C C . ARG A 1 128 ? -9.871 3.839 3.070 1.00 95.75 128 ARG A C 1
ATOM 942 O O . ARG A 1 128 ? -10.530 4.195 4.037 1.00 95.75 128 ARG A O 1
ATOM 949 N N . ALA A 1 129 ? -9.701 2.562 2.741 1.00 94.69 129 ALA A N 1
ATOM 950 C CA . ALA A 1 129 ? -10.206 1.477 3.575 1.00 94.69 129 ALA A CA 1
ATOM 951 C C . ALA A 1 129 ? -9.468 1.403 4.923 1.00 94.69 129 ALA A C 1
ATOM 953 O O . ALA A 1 129 ? -10.060 1.011 5.922 1.00 94.69 129 ALA A O 1
ATOM 954 N N . PHE A 1 130 ? -8.201 1.819 4.945 1.00 93.56 130 PHE A N 1
ATOM 955 C CA . PHE A 1 130 ? -7.365 1.861 6.140 1.00 93.56 130 PHE A CA 1
ATOM 956 C C . PHE A 1 130 ? -7.699 3.035 7.081 1.00 93.56 130 PHE A C 1
ATOM 958 O O . PHE A 1 130 ? -7.400 2.964 8.268 1.00 93.56 130 PHE A O 1
ATOM 965 N N . GLY A 1 131 ? -8.362 4.085 6.580 1.00 94.50 131 GLY A N 1
ATOM 966 C CA . GLY A 1 131 ? -8.877 5.192 7.398 1.00 94.50 131 GLY A CA 1
ATOM 967 C C . GLY A 1 131 ? -8.570 6.593 6.866 1.00 94.50 131 GLY A C 1
ATOM 968 O O . GLY A 1 131 ? -9.122 7.565 7.372 1.00 94.50 131 GLY A O 1
ATOM 969 N N . PHE A 1 132 ? -7.746 6.721 5.823 1.00 94.38 132 PHE A N 1
ATOM 970 C CA . PHE A 1 132 ? -7.409 8.023 5.251 1.00 94.38 132 PHE A CA 1
ATOM 971 C C . PHE A 1 132 ? -8.559 8.613 4.430 1.00 94.38 132 PHE A C 1
ATOM 973 O O . PHE A 1 132 ? -9.286 7.923 3.708 1.00 94.38 132 PHE A O 1
ATOM 980 N N . SER A 1 133 ? -8.689 9.935 4.460 1.00 95.56 133 SER A N 1
ATOM 981 C CA . SER A 1 133 ? -9.611 10.655 3.590 1.00 95.56 133 SER A CA 1
ATOM 982 C C . SER A 1 133 ? -9.225 10.504 2.113 1.00 95.56 133 SER A C 1
ATOM 984 O O . SER A 1 133 ? -8.085 10.210 1.745 1.00 95.56 133 SER A O 1
ATOM 986 N N . ALA A 1 134 ? -10.176 10.778 1.216 1.00 95.44 134 ALA A N 1
ATOM 987 C CA . ALA A 1 134 ? -9.915 10.749 -0.224 1.00 95.44 134 ALA A CA 1
ATOM 988 C C . ALA A 1 134 ? -8.790 11.717 -0.646 1.00 95.44 134 ALA A C 1
ATOM 990 O O . ALA A 1 134 ? -8.028 11.410 -1.564 1.00 95.44 134 ALA A O 1
ATOM 991 N N . LYS A 1 135 ? -8.667 12.866 0.034 1.00 96.31 135 LYS A N 1
ATOM 992 C CA . LYS A 1 135 ? -7.625 13.866 -0.233 1.00 96.31 135 LYS A CA 1
ATOM 993 C C . LYS A 1 135 ? -6.243 13.352 0.172 1.00 96.31 135 LYS A C 1
ATOM 995 O O . LYS A 1 135 ? -5.303 13.480 -0.609 1.00 96.31 135 LYS A O 1
ATOM 1000 N N . GLU A 1 136 ? -6.132 12.754 1.354 1.00 95.62 136 GLU A N 1
ATOM 1001 C CA . GLU A 1 136 ? -4.880 12.178 1.861 1.00 95.62 136 GLU A CA 1
ATOM 1002 C C . GLU A 1 136 ? -4.444 10.993 0.997 1.00 95.62 136 GLU A C 1
ATOM 1004 O O . GLU A 1 136 ? -3.310 10.955 0.529 1.00 95.62 136 GLU A O 1
ATOM 1009 N N . ALA A 1 137 ? -5.367 10.089 0.664 1.00 94.81 137 ALA A N 1
ATOM 1010 C CA . ALA A 1 137 ? -5.095 8.951 -0.211 1.00 94.81 137 ALA A CA 1
ATOM 1011 C C . ALA A 1 137 ? -4.618 9.382 -1.615 1.00 94.81 137 ALA A C 1
ATOM 1013 O O . ALA A 1 137 ? -3.676 8.809 -2.168 1.00 94.81 137 ALA A O 1
ATOM 1014 N N . ALA A 1 138 ? -5.227 10.424 -2.196 1.00 94.19 138 ALA A N 1
ATOM 1015 C CA . ALA A 1 138 ? -4.791 10.983 -3.476 1.00 94.19 138 ALA A CA 1
ATOM 1016 C C . ALA A 1 138 ? -3.398 11.629 -3.384 1.00 94.19 138 ALA A C 1
ATOM 1018 O O . ALA A 1 138 ? -2.581 11.472 -4.298 1.00 94.19 138 ALA A O 1
ATOM 1019 N N . TRP A 1 139 ? -3.114 12.328 -2.280 1.00 93.81 139 TRP A N 1
ATOM 1020 C CA . TRP A 1 139 ? -1.788 12.874 -2.005 1.00 93.81 139 TRP A CA 1
ATOM 1021 C C . TRP A 1 139 ? -0.743 11.760 -1.891 1.00 93.81 139 TRP A C 1
ATOM 1023 O O . TRP A 1 139 ? 0.289 11.842 -2.557 1.00 93.81 139 TRP A O 1
ATOM 1033 N N . MET A 1 140 ? -1.036 10.692 -1.143 1.00 92.75 140 MET A N 1
ATOM 1034 C CA . MET A 1 140 ? -0.136 9.548 -0.983 1.00 92.75 140 MET A CA 1
ATOM 1035 C C . MET A 1 140 ? 0.175 8.901 -2.326 1.00 92.75 140 MET A C 1
ATOM 1037 O O . MET A 1 140 ? 1.343 8.704 -2.635 1.00 92.75 140 MET A O 1
ATOM 1041 N N . ARG A 1 141 ? -0.831 8.671 -3.182 1.00 91.44 141 ARG A N 1
ATOM 1042 C CA . ARG A 1 141 ? -0.598 8.145 -4.536 1.00 91.44 141 ARG A CA 1
ATOM 1043 C C . ARG A 1 141 ? 0.336 9.043 -5.345 1.00 91.44 141 ARG A C 1
ATOM 1045 O O . ARG A 1 141 ? 1.262 8.558 -5.984 1.00 91.44 141 ARG A O 1
ATOM 1052 N N . LYS A 1 142 ? 0.114 10.362 -5.312 1.00 89.38 142 LYS A N 1
ATOM 1053 C CA . LYS A 1 142 ? 0.971 11.331 -6.014 1.00 89.38 142 LYS A CA 1
ATOM 1054 C C . LYS A 1 142 ? 2.396 11.348 -5.453 1.00 89.38 142 LYS A C 1
ATOM 1056 O O . LYS A 1 142 ? 3.334 11.542 -6.224 1.00 89.38 142 LYS A O 1
ATOM 1061 N N . ARG A 1 143 ? 2.552 11.191 -4.135 1.00 88.25 143 ARG A N 1
ATOM 1062 C CA . ARG A 1 143 ? 3.852 11.143 -3.457 1.00 88.25 143 ARG A CA 1
ATOM 1063 C C . ARG A 1 143 ? 4.599 9.844 -3.750 1.00 88.25 143 ARG A C 1
ATOM 1065 O O . ARG A 1 143 ? 5.797 9.913 -3.988 1.00 88.25 143 ARG A O 1
ATOM 1072 N N . ALA A 1 144 ? 3.896 8.716 -3.739 1.00 84.81 144 ALA A N 1
ATOM 1073 C CA . ALA A 1 144 ? 4.423 7.378 -3.979 1.00 84.81 144 ALA A CA 1
ATOM 1074 C C . ALA A 1 144 ? 4.761 7.133 -5.455 1.00 84.81 144 ALA A C 1
ATOM 1076 O O . ALA A 1 144 ? 5.673 6.387 -5.755 1.00 84.81 144 ALA A O 1
ATOM 1077 N N . ALA A 1 145 ? 4.103 7.827 -6.390 1.00 82.56 145 ALA A N 1
ATOM 1078 C CA . ALA A 1 145 ? 4.480 7.811 -7.806 1.00 82.56 145 ALA A CA 1
ATOM 1079 C C . ALA A 1 145 ? 5.801 8.553 -8.101 1.00 82.56 145 ALA A C 1
ATOM 1081 O O . ALA A 1 145 ? 6.165 8.710 -9.270 1.00 82.56 145 ALA A O 1
ATOM 1082 N N . ARG A 1 146 ? 6.484 9.074 -7.075 1.00 74.56 146 ARG A N 1
ATOM 1083 C CA . ARG A 1 146 ? 7.710 9.857 -7.203 1.00 74.56 146 ARG A CA 1
ATOM 1084 C C . ARG A 1 146 ? 8.827 9.284 -6.347 1.00 74.56 146 ARG A C 1
ATOM 1086 O O . ARG A 1 146 ? 8.576 8.891 -5.210 1.00 74.56 146 ARG A O 1
ATOM 1093 N N . ASP A 1 147 ? 10.049 9.314 -6.865 1.00 60.94 147 ASP A N 1
ATOM 1094 C CA . ASP A 1 147 ? 11.236 8.932 -6.110 1.00 60.94 147 ASP A CA 1
ATOM 1095 C C . ASP A 1 147 ? 11.525 9.967 -5.008 1.00 60.94 147 ASP A C 1
ATOM 1097 O O . ASP A 1 147 ? 10.760 10.914 -4.766 1.00 60.94 147 ASP A O 1
ATOM 1101 N N . ILE A 1 148 ? 12.614 9.754 -4.275 1.00 48.12 148 ILE A N 1
ATOM 1102 C CA . ILE A 1 148 ? 13.031 10.620 -3.167 1.00 48.12 148 ILE A CA 1
ATOM 1103 C C . ILE A 1 148 ? 13.383 12.038 -3.663 1.00 48.12 148 ILE A C 1
ATOM 1105 O O . ILE A 1 148 ? 13.163 13.002 -2.932 1.00 48.12 148 ILE A O 1
ATOM 1109 N N . ASP A 1 149 ? 13.797 12.161 -4.929 1.00 42.06 149 ASP A N 1
ATOM 1110 C CA . ASP A 1 149 ? 14.132 13.411 -5.624 1.00 42.06 149 ASP A CA 1
ATOM 1111 C C . ASP A 1 149 ? 12.929 14.042 -6.359 1.00 42.06 149 ASP A C 1
ATOM 1113 O O . ASP A 1 149 ? 13.042 15.098 -6.987 1.00 42.06 149 ASP A O 1
ATOM 1117 N N . GLY A 1 150 ? 11.749 13.417 -6.301 1.00 53.31 150 GLY A N 1
ATOM 1118 C CA . GLY A 1 150 ? 10.516 13.916 -6.907 1.00 53.31 150 GLY A CA 1
ATOM 1119 C C . GLY A 1 150 ? 10.296 13.560 -8.385 1.00 53.31 150 GLY A C 1
ATOM 1120 O O . GLY A 1 150 ? 9.294 14.018 -8.960 1.00 53.31 150 GLY A O 1
ATOM 1121 N N . LYS A 1 151 ? 11.163 12.751 -9.007 1.00 55.09 151 LYS A N 1
ATOM 1122 C CA . LYS A 1 151 ? 10.998 12.238 -10.381 1.00 55.09 151 LYS A CA 1
ATOM 1123 C C . LYS A 1 151 ? 9.959 11.128 -10.405 1.00 55.09 151 LYS A C 1
ATOM 1125 O O . LYS A 1 151 ? 9.792 10.420 -9.425 1.00 55.09 151 LYS A O 1
ATOM 1130 N N . ILE A 1 152 ? 9.242 10.972 -11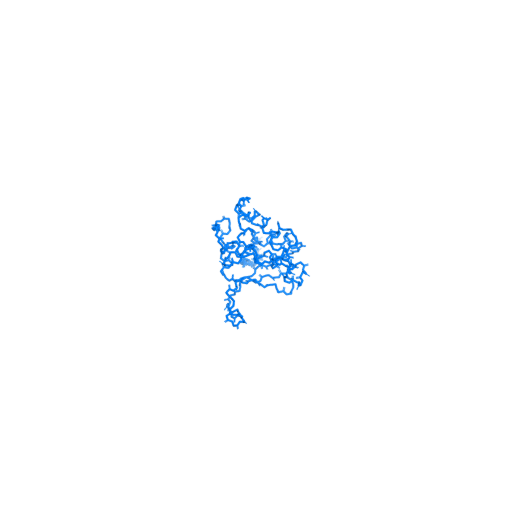.515 1.00 60.56 152 ILE A N 1
ATOM 1131 C CA . ILE A 1 152 ? 8.242 9.903 -11.647 1.00 60.56 152 ILE A CA 1
ATOM 1132 C C . ILE A 1 152 ? 8.958 8.552 -11.587 1.00 60.56 152 ILE A C 1
ATOM 1134 O O . ILE A 1 152 ? 9.835 8.304 -12.411 1.00 60.56 152 ILE A O 1
ATOM 1138 N N . LEU A 1 153 ? 8.563 7.701 -10.633 1.00 59.03 153 LEU A N 1
ATOM 1139 C CA . LEU A 1 153 ? 9.242 6.432 -10.365 1.00 59.03 153 LEU A CA 1
ATOM 1140 C C . LEU A 1 153 ? 9.218 5.498 -11.571 1.00 59.03 153 LEU A C 1
ATOM 1142 O O . LEU A 1 153 ? 10.222 4.845 -11.821 1.00 59.03 153 LEU A O 1
ATOM 1146 N N . MET A 1 154 ? 8.141 5.485 -12.370 1.00 60.62 154 MET A N 1
ATOM 1147 C CA . MET A 1 154 ? 8.104 4.714 -13.615 1.00 60.62 154 MET A CA 1
ATOM 1148 C C . MET A 1 154 ? 7.140 5.289 -14.671 1.00 60.62 154 MET A C 1
ATOM 1150 O O . MET A 1 154 ? 5.938 5.378 -14.419 1.00 60.62 154 MET A O 1
ATOM 1154 N N . PRO A 1 155 ? 7.608 5.591 -15.898 1.00 54.56 155 PRO A N 1
ATOM 1155 C CA . PRO A 1 155 ? 6.746 5.976 -17.022 1.00 54.56 155 PRO A CA 1
ATOM 1156 C C . PRO A 1 155 ? 5.949 4.797 -17.622 1.00 54.56 155 PRO A C 1
ATOM 1158 O O . PRO A 1 155 ? 5.143 4.996 -18.525 1.00 54.56 155 PRO A O 1
ATOM 1161 N N . GLY A 1 156 ? 6.171 3.567 -17.137 1.00 57.75 156 GLY A N 1
ATOM 1162 C CA . GLY A 1 156 ? 5.626 2.323 -17.694 1.00 57.75 156 GLY A CA 1
ATOM 1163 C C . GLY A 1 156 ? 4.246 1.895 -17.184 1.00 57.75 156 GLY A C 1
ATOM 1164 O O . GLY A 1 156 ? 3.764 0.848 -17.608 1.00 57.75 156 GLY A O 1
ATOM 1165 N N . CYS A 1 157 ? 3.599 2.661 -16.301 1.00 67.56 157 CYS A N 1
ATOM 1166 C CA . CYS A 1 157 ? 2.226 2.381 -15.878 1.00 67.56 157 CYS A CA 1
ATOM 1167 C C . CYS A 1 157 ? 1.234 3.089 -16.807 1.00 67.56 157 CYS A C 1
ATOM 1169 O O . CYS A 1 157 ? 1.056 4.302 -16.671 1.00 67.56 157 CYS A O 1
ATOM 1171 N N . PRO A 1 158 ? 0.571 2.385 -17.746 1.00 54.22 158 PRO A N 1
ATOM 1172 C CA . PRO A 1 158 ? -0.429 3.016 -18.594 1.00 54.22 158 PRO A CA 1
ATOM 1173 C C . PRO A 1 158 ? -1.586 3.532 -17.724 1.00 54.22 158 PRO A C 1
ATOM 1175 O O . PRO A 1 158 ? -2.292 2.754 -17.082 1.00 54.22 158 PRO A O 1
ATOM 1178 N N . SER A 1 159 ? -1.736 4.861 -17.708 1.00 53.59 159 SER A N 1
ATOM 1179 C CA . SER A 1 159 ? -2.740 5.666 -16.989 1.00 53.59 159 SER A CA 1
ATOM 1180 C C . SER A 1 159 ? -2.840 5.427 -15.470 1.00 53.59 159 SER A C 1
ATOM 1182 O O . SER A 1 159 ? -3.537 4.524 -15.006 1.00 53.59 159 SER A O 1
ATOM 1184 N N . LEU A 1 160 ? -2.182 6.306 -14.701 1.00 53.28 160 LEU A N 1
ATOM 1185 C CA . LEU A 1 160 ? -2.476 6.596 -13.289 1.00 53.28 160 LEU A CA 1
ATOM 1186 C C . LEU A 1 160 ? -3.449 7.775 -13.177 1.00 53.28 160 LEU A C 1
ATOM 1188 O O . LEU A 1 160 ? -3.312 8.728 -13.969 1.00 53.28 160 LEU A O 1
#

Foldseek 3Di:
DDDDDDDDPPPPPPPPPPPPPDPPPQLLQVLLCVLLVHGAAEAEDPPCPPPVPDDPDPDQAWDDDPARYIYGHPLLVVQSVCQLVRDLDLSNLSSQLRSQLNSVVSSVDPDSVVSSLSSLVCQLVSCVSSNDDSVSSVVSSQSNCADPVRHRPDPPNPDD

Secondary structure (DSSP, 8-state):
--------------------------HHHHHHHHHHTS--EEEE-S--TTGGGS-SS----EEEETTTEEEE-HHHHHHHHTGGG---SHHHHHHHHHHHHHHHHHTT---HHHHHHHHHHHHHHHHHHHT--HHHHHHHHHHHTB-TTS-BS-TTSS--

pLDDT: mean 73.36, std 21.53, range [30.36, 96.31]

Sequence (160 aa):
MKMLIGTLIAAGALLVAGTAAGGGTSSTEAIASQLAGRTVVIECDKALDWWGRVQGLDTTSGRWIPGSTIELDPRLCKVFAQGSDAEMNGWTALAMLTLTHEVAHVRGEGNEVKAECYGLRHLVRFARAFGFSAKEAAWMRKRAARDIDGKILMPGCPSL